Protein AF-A0A519GJR9-F1 (afdb_monomer_lite)

pLDDT: mean 84.04, std 18.83, range [33.09, 97.88]

Structure (mmCIF, N/CA/C/O backbone):
data_AF-A0A519GJR9-F1
#
_entry.id   AF-A0A519GJR9-F1
#
loop_
_atom_site.group_PDB
_atom_site.id
_atom_site.type_symbol
_atom_site.label_atom_id
_atom_site.label_alt_id
_atom_site.label_comp_id
_atom_site.label_asym_id
_atom_site.label_entity_id
_atom_site.label_seq_id
_atom_site.pdbx_PDB_ins_code
_atom_site.Cartn_x
_atom_site.Cartn_y
_atom_site.Cartn_z
_atom_site.occupancy
_atom_site.B_iso_or_equiv
_atom_site.auth_seq_id
_atom_site.auth_comp_id
_atom_site.auth_asym_id
_atom_site.auth_atom_id
_atom_site.pdbx_PDB_model_num
ATOM 1 N N . MET A 1 1 ? -9.845 -10.011 7.694 1.00 49.91 1 MET A N 1
ATOM 2 C CA . MET A 1 1 ? -10.226 -8.661 7.224 1.00 49.91 1 MET A CA 1
ATOM 3 C C . MET A 1 1 ? -9.038 -8.107 6.456 1.00 49.91 1 MET A C 1
ATOM 5 O O . MET A 1 1 ? -7.940 -8.215 6.980 1.00 49.91 1 MET A O 1
ATOM 9 N N . LYS A 1 2 ? -9.203 -7.624 5.220 1.00 81.19 2 LYS A N 1
ATOM 10 C CA . LYS A 1 2 ? -8.107 -6.940 4.513 1.00 81.19 2 LYS A CA 1
ATOM 11 C C . LYS A 1 2 ? -8.085 -5.474 4.961 1.00 81.19 2 LYS A C 1
ATOM 13 O O . LYS A 1 2 ? -9.157 -4.899 5.140 1.00 81.19 2 LYS A O 1
ATOM 18 N N . LEU A 1 3 ? -6.899 -4.916 5.203 1.00 92.50 3 LEU A N 1
ATOM 19 C CA . LEU A 1 3 ? -6.750 -3.474 5.415 1.00 92.50 3 LEU A CA 1
ATOM 20 C C . LEU A 1 3 ? -6.914 -2.754 4.065 1.00 92.50 3 LEU A C 1
ATOM 22 O O . LEU A 1 3 ? -6.558 -3.345 3.042 1.00 92.50 3 LEU A O 1
ATOM 26 N N . PRO A 1 4 ? -7.437 -1.516 4.039 1.00 95.31 4 PRO A N 1
ATOM 27 C CA . PRO A 1 4 ? -7.403 -0.686 2.840 1.00 95.31 4 PRO A CA 1
ATOM 28 C C . PRO A 1 4 ? -5.966 -0.520 2.333 1.00 95.31 4 PRO A C 1
ATOM 30 O O . PRO A 1 4 ? -5.057 -0.288 3.133 1.00 95.31 4 PRO A O 1
ATOM 33 N N . TYR A 1 5 ? -5.769 -0.655 1.023 1.00 95.81 5 TYR A N 1
ATOM 34 C CA . TYR A 1 5 ? -4.453 -0.674 0.389 1.00 95.81 5 TYR A CA 1
ATOM 35 C C . TYR A 1 5 ? -4.461 0.145 -0.899 1.00 95.81 5 TYR A C 1
ATOM 37 O O . TYR A 1 5 ? -5.406 0.040 -1.683 1.00 95.81 5 TYR A O 1
ATOM 45 N N . ALA A 1 6 ? -3.395 0.906 -1.117 1.00 96.94 6 ALA A N 1
ATOM 46 C CA . ALA A 1 6 ? -3.040 1.498 -2.400 1.00 96.94 6 ALA A CA 1
ATOM 47 C C . ALA A 1 6 ? -1.564 1.203 -2.692 1.00 96.94 6 ALA A C 1
ATOM 49 O O . ALA A 1 6 ? -0.759 1.085 -1.768 1.00 96.94 6 ALA A O 1
ATOM 50 N N . GLU A 1 7 ? -1.212 1.088 -3.966 1.00 97.19 7 GLU A N 1
ATOM 51 C CA . GLU A 1 7 ? 0.162 0.884 -4.421 1.00 97.19 7 GLU A CA 1
ATOM 52 C C . GLU A 1 7 ? 0.590 2.074 -5.267 1.00 97.19 7 GLU A C 1
ATOM 54 O O . GLU A 1 7 ? -0.237 2.635 -5.982 1.00 97.19 7 GLU A O 1
ATOM 59 N N . VAL A 1 8 ? 1.861 2.452 -5.165 1.00 97.75 8 VAL A N 1
ATOM 60 C CA . VAL A 1 8 ? 2.479 3.449 -6.037 1.00 97.75 8 VAL A CA 1
ATOM 61 C C . VAL A 1 8 ? 3.801 2.895 -6.540 1.00 97.75 8 VAL A C 1
ATOM 63 O O . VAL A 1 8 ? 4.684 2.553 -5.742 1.00 97.75 8 VAL A O 1
ATOM 66 N N . GLU A 1 9 ? 3.946 2.826 -7.859 1.00 95.94 9 GLU A N 1
ATOM 67 C CA . GLU A 1 9 ? 5.221 2.504 -8.490 1.00 95.94 9 GLU A CA 1
ATOM 68 C C . GLU A 1 9 ? 6.025 3.774 -8.792 1.00 95.94 9 GLU A C 1
ATOM 70 O O . GLU A 1 9 ? 5.491 4.776 -9.276 1.00 95.94 9 GLU A O 1
ATOM 75 N N . PHE A 1 10 ? 7.328 3.732 -8.526 1.00 94.50 10 PHE A N 1
ATOM 76 C CA . PHE A 1 10 ? 8.260 4.820 -8.817 1.00 94.50 10 PHE A CA 1
ATOM 77 C C . PHE A 1 10 ? 9.351 4.362 -9.778 1.00 94.50 10 PHE A C 1
ATOM 79 O O . PHE A 1 10 ? 9.761 3.207 -9.756 1.00 94.50 10 PHE A O 1
ATOM 86 N N . ASP A 1 11 ? 9.867 5.281 -10.591 1.00 91.69 11 ASP A N 1
ATOM 87 C CA . ASP A 1 11 ? 11.082 5.064 -11.368 1.00 91.69 11 ASP A CA 1
ATOM 88 C C . ASP A 1 11 ? 12.353 5.224 -10.511 1.00 91.69 11 ASP A C 1
ATOM 90 O O . ASP A 1 11 ? 12.320 5.614 -9.343 1.00 91.69 11 ASP A O 1
ATOM 94 N N . ALA A 1 12 ? 13.518 4.968 -11.112 1.00 89.31 12 ALA A N 1
ATOM 95 C CA . ALA A 1 12 ? 14.810 5.072 -10.428 1.00 89.31 12 ALA A CA 1
ATOM 96 C C . ALA A 1 12 ? 15.181 6.505 -9.987 1.00 89.31 12 ALA A C 1
ATOM 98 O O . ALA A 1 12 ? 16.157 6.689 -9.259 1.00 89.31 12 ALA A O 1
ATOM 99 N N . LYS A 1 13 ? 14.438 7.523 -10.435 1.00 90.50 13 LYS A N 1
ATOM 100 C CA . LYS A 1 13 ? 14.597 8.930 -10.041 1.00 90.50 13 LYS A CA 1
ATOM 101 C C . LYS A 1 13 ? 13.574 9.347 -8.982 1.00 90.50 13 LYS A C 1
ATOM 103 O O . LYS A 1 13 ? 13.615 10.490 -8.529 1.00 90.50 13 LYS A O 1
ATOM 108 N N . GLY A 1 14 ? 12.689 8.441 -8.573 1.00 90.56 14 GLY A N 1
ATOM 109 C CA . GLY A 1 14 ? 11.622 8.698 -7.614 1.00 90.56 14 GLY A CA 1
ATOM 110 C C . GLY A 1 14 ? 10.440 9.453 -8.188 1.00 90.56 14 GLY A C 1
ATOM 111 O O . GLY A 1 14 ? 9.699 10.088 -7.440 1.00 90.56 14 GLY A O 1
ATOM 112 N N . VAL A 1 15 ? 10.249 9.382 -9.501 1.00 94.69 15 VAL A N 1
ATOM 113 C CA . VAL A 1 15 ? 9.045 9.875 -10.162 1.00 94.69 15 VAL A CA 1
ATOM 114 C C . VAL A 1 15 ? 8.008 8.760 -10.156 1.00 94.69 15 VAL A C 1
ATOM 116 O O . VAL A 1 15 ? 8.311 7.638 -10.553 1.00 94.69 15 VAL A O 1
ATOM 119 N N . ALA A 1 16 ? 6.791 9.058 -9.697 1.00 95.88 16 ALA A N 1
ATOM 120 C CA . ALA A 1 16 ? 5.690 8.105 -9.775 1.00 95.88 16 ALA A CA 1
ATOM 121 C C . ALA A 1 16 ? 5.412 7.758 -11.244 1.00 95.88 16 ALA A C 1
ATOM 123 O O . ALA A 1 16 ? 5.292 8.654 -12.083 1.00 95.88 16 ALA A O 1
ATOM 124 N N . LEU A 1 17 ? 5.306 6.469 -11.551 1.00 95.81 17 LEU A N 1
ATOM 125 C CA . LEU A 1 17 ? 5.041 5.992 -12.909 1.00 95.81 17 LEU A CA 1
ATOM 126 C C . LEU A 1 17 ? 3.591 6.251 -13.336 1.00 95.81 17 LEU A C 1
ATOM 128 O O . LEU A 1 17 ? 3.316 6.400 -14.525 1.00 95.81 17 LEU A O 1
ATOM 132 N N . SER A 1 18 ? 2.679 6.345 -12.366 1.00 97.56 18 SER A N 1
ATOM 133 C CA . SER A 1 18 ? 1.256 6.594 -12.574 1.00 97.56 18 SER A CA 1
ATOM 134 C C . SER A 1 18 ? 0.748 7.683 -11.630 1.00 97.56 18 SER A C 1
ATOM 136 O O . SER A 1 18 ? 0.853 7.578 -10.407 1.00 97.56 18 SER A O 1
ATOM 138 N N . THR A 1 19 ? 0.170 8.741 -12.203 1.00 96.81 19 THR A N 1
ATOM 139 C CA . THR A 1 19 ? -0.504 9.793 -11.427 1.00 96.81 19 THR A CA 1
ATOM 140 C C . THR A 1 19 ? -1.762 9.257 -10.747 1.00 96.81 19 THR A C 1
ATOM 142 O O . THR A 1 19 ? -2.000 9.589 -9.592 1.00 96.81 19 THR A O 1
ATOM 145 N N . ASP A 1 20 ? -2.509 8.367 -11.405 1.00 97.81 20 ASP A N 1
ATOM 146 C CA . ASP A 1 20 ? -3.741 7.792 -10.852 1.00 97.81 20 ASP A CA 1
ATOM 147 C C . ASP A 1 20 ? -3.463 6.941 -9.602 1.00 97.81 20 ASP A C 1
ATOM 149 O O . ASP A 1 20 ? -4.210 6.999 -8.627 1.00 97.81 20 ASP A O 1
ATOM 153 N N . GLU A 1 21 ? -2.368 6.173 -9.598 1.00 97.38 21 GLU A N 1
ATOM 154 C CA . GLU A 1 21 ? -1.928 5.396 -8.429 1.00 97.38 21 GLU A CA 1
ATOM 155 C C . GLU A 1 21 ? -1.533 6.305 -7.264 1.00 97.38 21 GLU A C 1
ATOM 157 O O . GLU A 1 21 ? -1.939 6.090 -6.118 1.00 97.38 21 GLU A O 1
ATOM 162 N N . PHE A 1 22 ? -0.776 7.362 -7.563 1.00 96.62 22 PHE A N 1
ATOM 163 C CA . PHE A 1 22 ? -0.360 8.350 -6.575 1.00 96.62 22 PHE A CA 1
ATOM 164 C C . PHE A 1 22 ? -1.560 9.089 -5.962 1.00 96.62 22 PHE A C 1
ATOM 166 O O . PHE A 1 22 ? -1.636 9.268 -4.741 1.00 96.62 22 PHE A O 1
ATOM 173 N N . ASP A 1 23 ? -2.524 9.481 -6.793 1.00 97.12 23 ASP A N 1
ATOM 174 C CA . ASP A 1 23 ? -3.758 10.129 -6.359 1.00 97.12 23 ASP A CA 1
ATOM 175 C C . ASP A 1 23 ? -4.637 9.167 -5.555 1.00 97.12 23 ASP A C 1
ATOM 177 O O . ASP A 1 23 ? -5.190 9.563 -4.529 1.00 97.12 23 ASP A O 1
ATOM 181 N N . ALA A 1 24 ? -4.715 7.889 -5.938 1.00 96.12 24 ALA A N 1
ATOM 182 C CA . ALA A 1 24 ? -5.425 6.866 -5.173 1.00 96.12 24 ALA A CA 1
ATOM 183 C C . ALA A 1 24 ? -4.807 6.654 -3.782 1.00 96.12 24 ALA A C 1
ATOM 185 O O . ALA A 1 24 ? -5.537 6.579 -2.791 1.00 96.12 24 ALA A O 1
ATOM 186 N N . ALA A 1 25 ? -3.475 6.612 -3.677 1.00 96.38 25 ALA A N 1
ATOM 187 C CA . ALA A 1 25 ? -2.787 6.537 -2.390 1.00 96.38 25 ALA A CA 1
ATOM 188 C C . ALA A 1 25 ? -3.024 7.798 -1.546 1.00 96.38 25 ALA A C 1
ATOM 190 O O . ALA A 1 25 ? -3.314 7.702 -0.352 1.00 96.38 25 ALA A O 1
ATOM 191 N N . SER A 1 26 ? -2.982 8.976 -2.170 1.00 95.62 26 SER A N 1
ATOM 192 C CA . SER A 1 26 ? -3.260 10.256 -1.510 1.00 95.62 26 SER A CA 1
ATOM 193 C C . SER A 1 26 ? -4.704 10.336 -1.006 1.00 95.62 26 SER A C 1
ATOM 195 O O . SER A 1 26 ? -4.941 10.752 0.128 1.00 95.62 26 SER A O 1
ATOM 197 N N . ALA A 1 27 ? -5.671 9.890 -1.809 1.00 95.75 27 ALA A N 1
ATOM 198 C CA . ALA A 1 27 ? -7.079 9.823 -1.439 1.00 95.75 27 ALA A CA 1
ATOM 199 C C . ALA A 1 27 ? -7.322 8.815 -0.308 1.00 95.75 27 ALA A C 1
ATOM 201 O O . ALA A 1 27 ? -8.086 9.107 0.609 1.00 95.75 27 ALA A O 1
ATOM 202 N N . LEU A 1 28 ? -6.639 7.666 -0.330 1.00 95.50 28 LEU A N 1
ATOM 203 C CA . LEU A 1 28 ? -6.721 6.670 0.736 1.00 95.50 28 LEU A CA 1
ATOM 204 C C . LEU A 1 28 ? -6.193 7.212 2.072 1.00 95.50 28 LEU A C 1
ATOM 206 O O . LEU A 1 28 ? -6.803 6.981 3.113 1.00 95.50 28 LEU A O 1
ATOM 210 N N . ILE A 1 29 ? -5.074 7.942 2.048 1.00 94.00 29 ILE A N 1
ATOM 211 C CA . ILE A 1 29 ? -4.516 8.609 3.235 1.00 94.00 29 ILE A CA 1
ATOM 212 C C . ILE A 1 29 ? -5.442 9.735 3.714 1.00 94.00 29 ILE A C 1
ATOM 214 O O . ILE A 1 29 ? -5.617 9.926 4.915 1.00 94.00 29 ILE A O 1
ATOM 218 N N . GLY A 1 30 ? -6.007 10.498 2.775 1.00 90.00 30 GLY A N 1
ATOM 219 C CA . GLY A 1 30 ? -6.886 11.634 3.043 1.00 90.00 30 GLY A CA 1
ATOM 220 C C . GLY A 1 30 ? -8.308 11.256 3.459 1.00 90.00 30 GLY A C 1
ATOM 221 O O . GLY A 1 30 ? -9.077 12.144 3.843 1.00 90.00 30 GLY A O 1
ATOM 222 N N . ASP A 1 31 ? -8.674 9.972 3.392 1.00 84.88 31 ASP A N 1
ATOM 223 C CA . ASP A 1 31 ? -9.972 9.501 3.854 1.00 84.88 31 ASP A CA 1
ATOM 224 C C . ASP A 1 31 ? -10.139 9.801 5.348 1.00 84.88 31 ASP A C 1
ATOM 226 O O . ASP A 1 31 ? -9.287 9.480 6.179 1.00 84.88 31 ASP A O 1
ATOM 230 N N . ARG A 1 32 ? -11.268 10.418 5.714 1.00 67.38 32 ARG A N 1
ATOM 231 C CA . ARG A 1 32 ? -11.501 10.951 7.070 1.00 67.38 32 ARG A CA 1
ATOM 232 C C . ARG A 1 32 ? -11.529 9.875 8.152 1.00 67.38 32 ARG A C 1
ATOM 234 O O . ARG A 1 32 ? -11.517 10.209 9.336 1.00 67.38 32 ARG A O 1
ATOM 241 N N . GLY A 1 33 ? -11.616 8.610 7.752 1.00 83.00 33 GLY A N 1
ATOM 242 C CA . GLY A 1 33 ? -11.552 7.472 8.648 1.00 83.00 33 GLY A CA 1
ATOM 243 C C . GLY A 1 33 ? -10.138 7.111 9.087 1.00 83.00 33 GLY A C 1
ATOM 244 O O . GLY A 1 33 ? -10.008 6.594 10.190 1.00 83.00 33 GLY A O 1
ATOM 245 N N . ALA A 1 34 ? -9.099 7.362 8.282 1.00 92.62 34 ALA A N 1
ATOM 246 C CA . ALA A 1 34 ? -7.748 6.874 8.553 1.00 92.62 34 ALA A CA 1
ATOM 247 C C . ALA A 1 34 ? -7.115 7.576 9.769 1.00 92.62 34 ALA A C 1
ATOM 249 O O . ALA A 1 34 ? -7.033 8.801 9.835 1.00 92.62 34 ALA A O 1
ATOM 250 N N . THR A 1 35 ? -6.635 6.794 10.740 1.00 94.19 35 THR A N 1
ATOM 251 C CA . THR A 1 35 ? -5.913 7.310 11.919 1.00 94.19 35 THR A CA 1
ATOM 252 C C . THR A 1 35 ? -4.413 7.085 11.824 1.00 94.19 35 THR A C 1
ATOM 254 O O . THR A 1 35 ? -3.644 7.787 12.477 1.00 94.19 35 THR A O 1
ATOM 257 N N . ASP A 1 36 ? -3.994 6.085 11.049 1.00 94.94 36 ASP A N 1
ATOM 258 C CA . ASP A 1 36 ? -2.606 5.669 10.913 1.00 94.94 36 ASP A CA 1
ATOM 259 C C . ASP A 1 36 ? -2.351 5.198 9.478 1.00 94.94 36 ASP A C 1
ATOM 261 O O . ASP A 1 36 ? -3.204 4.552 8.862 1.00 94.94 36 ASP A O 1
ATOM 265 N N . VAL A 1 37 ? -1.149 5.471 8.972 1.00 96.06 37 VAL A N 1
ATOM 266 C CA . VAL A 1 37 ? -0.691 5.023 7.654 1.00 96.06 37 VAL A CA 1
ATOM 267 C C . VAL A 1 37 ? 0.508 4.103 7.844 1.00 96.06 37 VAL A C 1
ATOM 269 O O . VAL A 1 37 ? 1.500 4.486 8.464 1.00 96.06 37 VAL A O 1
ATOM 272 N N . LEU A 1 38 ? 0.427 2.893 7.298 1.00 95.88 38 LEU A N 1
ATOM 273 C CA . LEU A 1 38 ? 1.564 1.993 7.158 1.00 95.88 38 LEU A CA 1
ATOM 274 C C . LEU A 1 38 ? 2.102 2.098 5.732 1.00 95.88 38 LEU A C 1
ATOM 276 O O . LEU A 1 38 ? 1.469 1.618 4.796 1.00 95.88 38 LEU A O 1
ATOM 280 N N . VAL A 1 39 ? 3.285 2.684 5.576 1.00 96.75 39 VAL A N 1
ATOM 281 C CA . VAL A 1 39 ? 4.006 2.678 4.299 1.00 96.75 39 VAL A CA 1
ATOM 282 C C . VAL A 1 39 ? 4.963 1.490 4.289 1.00 96.75 39 VAL A C 1
ATOM 284 O O . VAL A 1 39 ? 5.786 1.358 5.197 1.00 96.75 39 VAL A O 1
ATOM 287 N N . VAL A 1 40 ? 4.848 0.615 3.290 1.00 96.06 40 VAL A N 1
ATOM 288 C CA . VAL A 1 40 ? 5.739 -0.539 3.105 1.00 96.06 40 VAL A CA 1
ATOM 289 C C . VAL A 1 40 ? 6.527 -0.389 1.814 1.00 96.06 40 VAL A C 1
ATOM 291 O O . VAL A 1 40 ? 5.958 -0.225 0.739 1.00 96.06 40 VAL A O 1
ATOM 294 N N . CYS A 1 41 ? 7.848 -0.465 1.941 1.00 93.88 41 CYS A N 1
ATOM 295 C CA . CYS A 1 41 ? 8.789 -0.399 0.831 1.00 93.88 41 CYS A CA 1
ATOM 296 C C . CYS A 1 41 ? 9.677 -1.643 0.883 1.00 93.88 41 CYS A C 1
ATOM 298 O O . CYS A 1 41 ? 10.178 -2.010 1.950 1.00 93.88 41 CYS A O 1
ATOM 300 N N . HIS A 1 42 ? 9.870 -2.303 -0.251 1.00 89.56 42 HIS A N 1
ATOM 301 C CA . HIS A 1 42 ? 10.668 -3.513 -0.336 1.00 89.56 42 HIS A CA 1
ATOM 302 C C . HIS A 1 42 ? 12.159 -3.175 -0.414 1.00 89.56 42 HIS A C 1
ATOM 304 O O . HIS A 1 42 ? 12.559 -2.058 -0.741 1.00 89.56 42 HIS A O 1
ATOM 310 N N . GLY A 1 43 ? 12.989 -4.159 -0.067 1.00 83.38 43 GLY A N 1
ATOM 311 C CA . GLY A 1 43 ? 14.443 -4.026 -0.056 1.00 83.38 43 GLY A CA 1
ATOM 312 C C . GLY A 1 43 ? 15.096 -4.264 -1.418 1.00 83.38 43 GLY A C 1
ATOM 313 O O . GLY A 1 43 ? 14.430 -4.444 -2.440 1.00 83.38 43 GLY A O 1
ATOM 314 N N . TRP A 1 44 ? 16.428 -4.267 -1.402 1.00 81.31 44 TRP A N 1
ATOM 315 C CA . TRP A 1 44 ? 17.292 -4.543 -2.551 1.00 81.31 44 TRP A CA 1
ATOM 316 C C . TRP A 1 44 ? 17.149 -5.981 -3.072 1.00 81.31 44 TRP A C 1
ATOM 318 O O . TRP A 1 44 ? 16.906 -6.891 -2.280 1.00 81.31 44 TRP A O 1
ATOM 328 N N . ASN A 1 45 ? 17.364 -6.170 -4.381 1.00 80.12 45 ASN A N 1
ATOM 329 C CA . ASN A 1 45 ? 17.409 -7.470 -5.055 1.00 80.12 45 ASN A CA 1
ATOM 330 C C . ASN A 1 45 ? 16.093 -8.259 -4.930 1.00 80.12 45 ASN A C 1
ATOM 332 O O . ASN A 1 45 ? 16.095 -9.431 -4.548 1.00 80.12 45 ASN A O 1
ATOM 336 N N . ASN A 1 46 ? 14.978 -7.583 -5.211 1.00 78.75 46 ASN A N 1
ATOM 337 C CA . ASN A 1 46 ? 13.637 -8.140 -5.099 1.00 78.75 46 ASN A CA 1
ATOM 338 C C . ASN A 1 46 ? 12.806 -7.757 -6.326 1.00 78.75 46 ASN A C 1
ATOM 340 O O . ASN A 1 46 ? 12.893 -6.621 -6.790 1.00 78.75 46 ASN A O 1
ATOM 344 N N . THR A 1 47 ? 11.958 -8.661 -6.813 1.00 86.75 47 THR A N 1
ATOM 345 C CA . THR A 1 47 ? 11.019 -8.325 -7.891 1.00 86.75 47 THR A CA 1
ATOM 346 C C . THR A 1 47 ? 9.772 -7.610 -7.342 1.00 86.75 47 THR A C 1
ATOM 348 O O . THR A 1 47 ? 9.447 -7.749 -6.155 1.00 86.75 47 THR A O 1
ATOM 351 N N . PRO A 1 48 ? 8.990 -6.903 -8.184 1.00 89.31 48 PRO A N 1
ATOM 352 C CA . PRO A 1 48 ? 7.675 -6.392 -7.786 1.00 89.31 48 PRO A CA 1
ATOM 353 C C . PRO A 1 48 ? 6.723 -7.489 -7.279 1.00 89.31 48 PRO A C 1
ATOM 355 O O . PRO A 1 48 ? 5.899 -7.253 -6.396 1.00 89.31 48 PRO A O 1
ATOM 358 N N . VAL A 1 49 ? 6.837 -8.713 -7.804 1.00 90.50 49 VAL A N 1
ATOM 359 C CA . VAL A 1 49 ? 6.030 -9.864 -7.363 1.00 90.50 49 VAL A CA 1
ATOM 360 C C . VAL A 1 49 ? 6.418 -10.295 -5.948 1.00 90.50 49 VAL A C 1
ATOM 362 O O . VAL A 1 49 ? 5.545 -10.514 -5.100 1.00 90.50 49 VAL A O 1
ATOM 365 N N . ASP A 1 50 ? 7.716 -10.371 -5.665 1.00 90.25 50 ASP A N 1
ATOM 366 C CA . ASP A 1 50 ? 8.215 -10.702 -4.332 1.00 90.25 50 ASP A CA 1
ATOM 367 C C . ASP A 1 50 ? 7.870 -9.608 -3.316 1.00 90.25 50 ASP A C 1
ATOM 369 O O . ASP A 1 50 ? 7.528 -9.906 -2.168 1.00 90.25 50 ASP A O 1
ATOM 373 N N . ALA A 1 51 ? 7.918 -8.339 -3.736 1.00 92.38 51 ALA A N 1
ATOM 374 C CA . ALA A 1 51 ? 7.508 -7.196 -2.929 1.00 92.38 51 ALA A CA 1
ATOM 375 C C . ALA A 1 51 ? 6.036 -7.302 -2.513 1.00 92.38 51 ALA A C 1
ATOM 377 O O . ALA A 1 51 ? 5.736 -7.306 -1.319 1.00 92.38 51 ALA A O 1
ATOM 378 N N . ARG A 1 52 ? 5.126 -7.499 -3.472 1.00 94.25 52 ARG A N 1
ATOM 379 C CA . ARG A 1 52 ? 3.690 -7.686 -3.199 1.00 94.25 52 ARG A CA 1
ATOM 380 C C . ARG A 1 52 ? 3.439 -8.890 -2.289 1.00 94.25 52 ARG A C 1
ATOM 382 O O . ARG A 1 52 ? 2.713 -8.785 -1.303 1.00 94.25 52 ARG A O 1
ATOM 389 N N . SER A 1 53 ? 4.131 -10.004 -2.538 1.00 94.06 53 SER A N 1
ATOM 390 C CA . SER A 1 53 ? 4.050 -11.212 -1.702 1.00 94.06 53 SER A CA 1
ATOM 391 C C . SER A 1 53 ? 4.551 -10.985 -0.270 1.00 94.06 53 SER A C 1
ATOM 393 O O . SER A 1 53 ? 4.061 -11.600 0.682 1.00 94.06 53 SER A O 1
ATOM 395 N N . LEU A 1 54 ? 5.555 -10.126 -0.081 1.00 93.62 54 LEU A N 1
ATOM 396 C CA . LEU A 1 54 ? 6.020 -9.700 1.237 1.00 93.62 54 LEU A CA 1
ATOM 397 C C . LEU A 1 54 ? 4.982 -8.808 1.928 1.00 93.62 54 LEU A C 1
ATOM 399 O O . LEU A 1 54 ? 4.686 -9.035 3.103 1.00 93.62 54 LEU A O 1
ATOM 403 N N . TYR A 1 55 ? 4.420 -7.832 1.214 1.00 96.12 55 TYR A N 1
ATOM 404 C CA . TYR A 1 55 ? 3.424 -6.902 1.749 1.00 96.12 55 TYR A CA 1
ATOM 405 C C . TYR A 1 55 ? 2.164 -7.633 2.197 1.00 96.12 55 TYR A C 1
ATOM 407 O O . TYR A 1 55 ? 1.734 -7.451 3.336 1.00 96.12 55 TYR A O 1
ATOM 415 N N . ASP A 1 56 ? 1.639 -8.537 1.370 1.00 95.56 56 ASP A N 1
ATOM 416 C CA . ASP A 1 56 ? 0.471 -9.353 1.700 1.00 95.56 56 ASP A CA 1
ATOM 417 C C . ASP A 1 56 ? 0.693 -10.166 2.980 1.00 95.56 56 ASP A C 1
ATOM 419 O O . ASP A 1 56 ? -0.147 -10.162 3.885 1.00 95.56 56 ASP A O 1
ATOM 423 N N . ARG A 1 57 ? 1.853 -10.828 3.107 1.00 96.19 57 ARG A N 1
ATOM 424 C CA . ARG A 1 57 ? 2.193 -11.608 4.309 1.00 96.19 57 ARG A CA 1
ATOM 425 C C . ARG A 1 57 ? 2.350 -10.725 5.542 1.00 96.19 57 ARG A C 1
ATOM 427 O O . ARG A 1 57 ? 1.879 -11.096 6.618 1.00 96.19 57 ARG A O 1
ATOM 434 N N . LEU A 1 58 ? 3.000 -9.571 5.411 1.00 95.75 58 LEU A N 1
ATOM 435 C CA . LEU A 1 58 ? 3.169 -8.629 6.514 1.00 95.75 58 LEU A CA 1
ATOM 436 C C . LEU A 1 58 ? 1.813 -8.093 6.990 1.00 95.75 58 LEU A C 1
ATOM 438 O O . LEU A 1 58 ? 1.516 -8.153 8.183 1.00 95.75 58 LEU A O 1
ATOM 442 N N . VAL A 1 59 ? 0.965 -7.636 6.067 1.00 95.94 59 VAL A N 1
ATOM 443 C CA . VAL A 1 59 ? -0.380 -7.131 6.372 1.00 95.94 59 VAL A CA 1
ATOM 444 C C . VAL A 1 59 ? -1.243 -8.223 7.001 1.00 95.94 59 VAL A C 1
ATOM 446 O O . VAL A 1 59 ? -1.921 -7.961 7.995 1.00 95.94 59 VAL A O 1
ATOM 449 N N . ALA A 1 60 ? -1.180 -9.461 6.503 1.00 95.69 60 ALA A N 1
ATOM 450 C CA . ALA A 1 60 ? -1.889 -10.590 7.102 1.00 95.69 60 ALA A CA 1
ATOM 451 C C . ALA A 1 60 ? -1.455 -10.847 8.557 1.00 95.69 60 ALA A C 1
ATOM 453 O O . ALA A 1 60 ? -2.306 -11.023 9.433 1.00 95.69 60 ALA A O 1
ATOM 454 N N . ASN A 1 61 ? -0.149 -10.803 8.84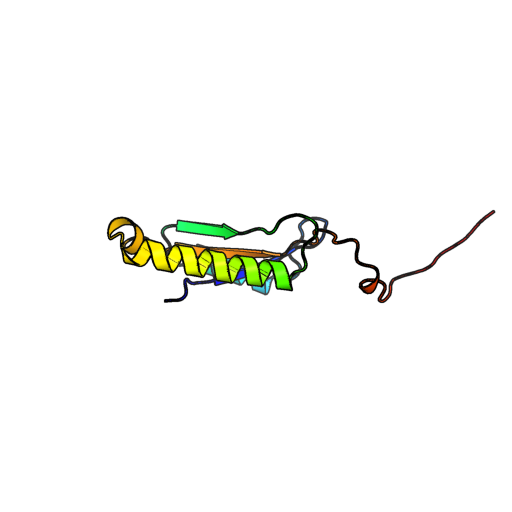0 1.00 95.56 61 ASN A N 1
ATOM 455 C CA . ASN A 1 61 ? 0.374 -10.950 10.201 1.00 95.56 61 ASN A CA 1
ATOM 456 C C . ASN A 1 61 ? -0.067 -9.799 11.116 1.00 95.56 61 ASN A C 1
ATOM 458 O O . ASN A 1 61 ? -0.488 -10.041 12.248 1.00 95.56 61 ASN A O 1
ATOM 462 N N . ILE A 1 62 ? -0.039 -8.559 10.619 1.00 94.19 62 ILE A N 1
ATOM 463 C CA . ILE A 1 62 ? -0.526 -7.386 11.356 1.00 94.19 62 ILE A CA 1
ATOM 464 C C . ILE A 1 62 ? -2.007 -7.553 11.698 1.00 94.19 62 ILE A C 1
ATOM 466 O O . ILE A 1 62 ? -2.392 -7.372 12.850 1.00 94.19 62 ILE A O 1
ATOM 470 N N . VAL A 1 63 ? -2.842 -7.948 10.735 1.00 93.81 63 VAL A N 1
ATOM 471 C CA . VAL A 1 63 ? -4.272 -8.207 10.965 1.00 93.81 63 VAL A CA 1
ATOM 472 C C . VAL A 1 63 ? -4.482 -9.303 12.012 1.00 93.81 63 VAL A C 1
ATOM 474 O O . VAL A 1 63 ? -5.340 -9.148 12.881 1.00 93.81 63 VAL A O 1
ATOM 477 N N . SER A 1 64 ? -3.696 -10.382 11.953 1.00 93.50 64 SER A N 1
ATOM 478 C CA . SER A 1 64 ? -3.772 -11.497 12.905 1.00 93.50 64 SER A CA 1
ATOM 479 C C . SER A 1 64 ? -3.522 -11.037 14.345 1.00 93.50 64 SER A C 1
ATOM 481 O O . SER A 1 64 ? -4.349 -11.273 15.223 1.00 93.50 64 SER A O 1
ATOM 483 N N . VAL A 1 65 ? -2.433 -10.299 14.586 1.00 92.62 65 VAL A N 1
ATOM 484 C CA . VAL A 1 65 ? -2.083 -9.805 15.932 1.00 92.62 65 VAL A CA 1
ATOM 485 C C . VAL A 1 65 ? -3.045 -8.708 16.398 1.00 92.62 65 VAL A C 1
ATOM 487 O O . VAL A 1 65 ? -3.432 -8.667 17.568 1.00 92.62 65 VAL A O 1
ATOM 490 N N . ARG A 1 66 ? -3.501 -7.842 15.482 1.00 93.25 66 ARG A N 1
ATOM 491 C CA . ARG A 1 66 ? -4.492 -6.799 15.786 1.00 93.25 66 ARG A CA 1
ATOM 492 C C . ARG A 1 66 ? -5.809 -7.376 16.285 1.00 93.25 66 ARG A C 1
ATOM 494 O O . ARG A 1 66 ? -6.453 -6.741 17.111 1.00 93.25 66 ARG A O 1
ATOM 501 N N . ALA A 1 67 ? -6.216 -8.559 15.827 1.00 88.69 67 ALA A N 1
ATOM 502 C CA . ALA A 1 67 ? -7.483 -9.163 16.238 1.00 88.69 67 ALA A CA 1
ATOM 503 C C . ALA A 1 67 ? -7.589 -9.366 17.764 1.00 88.69 67 ALA A C 1
ATOM 505 O O . ALA A 1 67 ? -8.689 -9.271 18.309 1.00 88.69 67 ALA A O 1
ATOM 506 N N . SER A 1 68 ? -6.460 -9.585 18.449 1.00 91.88 68 SER A N 1
ATOM 507 C CA . SER A 1 68 ? -6.400 -9.779 19.903 1.00 91.88 68 SER A CA 1
ATOM 508 C C . SER A 1 68 ? -6.224 -8.501 20.733 1.00 91.88 68 SER A C 1
ATOM 510 O O . SER A 1 68 ? -6.375 -8.566 21.949 1.00 91.88 68 SER A O 1
ATOM 512 N N . ASP A 1 69 ? -5.943 -7.346 20.121 1.00 93.44 69 ASP A N 1
ATOM 513 C CA . ASP A 1 69 ? -5.693 -6.091 20.844 1.00 93.44 69 ASP A CA 1
ATOM 514 C C . ASP A 1 69 ? -6.782 -5.041 20.570 1.00 93.44 69 ASP A C 1
ATOM 516 O O . ASP A 1 69 ? -6.952 -4.546 19.455 1.00 93.44 69 ASP A O 1
ATOM 520 N N . ALA A 1 70 ? -7.549 -4.680 21.602 1.00 91.75 70 ALA A N 1
ATOM 521 C CA . ALA A 1 70 ? -8.657 -3.735 21.472 1.00 91.75 70 ALA A CA 1
ATOM 522 C C . ALA A 1 70 ? -8.196 -2.322 21.086 1.00 91.75 70 ALA A C 1
ATOM 524 O O . ALA A 1 70 ? -8.872 -1.674 20.285 1.00 91.75 70 ALA A O 1
ATOM 525 N N . ALA A 1 71 ? -7.051 -1.868 21.606 1.00 92.19 71 ALA A N 1
ATOM 526 C CA . ALA A 1 71 ? -6.516 -0.548 21.291 1.00 92.19 71 ALA A CA 1
ATOM 527 C C . ALA A 1 71 ? -6.139 -0.452 19.808 1.00 92.19 71 ALA A C 1
ATOM 529 O O . ALA A 1 71 ? -6.540 0.491 19.129 1.00 92.19 71 ALA A O 1
ATOM 530 N N . SER A 1 72 ? -5.462 -1.469 19.273 1.00 90.75 72 SER A N 1
ATOM 531 C CA . SER A 1 72 ? -5.128 -1.535 17.8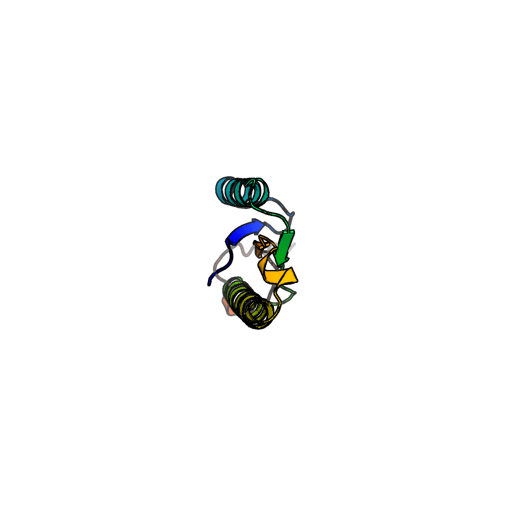53 1.00 90.75 72 SER A CA 1
ATOM 532 C C . SER A 1 72 ? -6.368 -1.628 16.967 1.00 90.75 72 SER A C 1
ATOM 534 O O . SER A 1 72 ? -6.413 -0.962 15.937 1.00 90.75 72 SER A O 1
ATOM 536 N N . ARG A 1 73 ? -7.404 -2.395 17.340 1.00 90.81 73 ARG A N 1
ATOM 537 C CA . ARG A 1 73 ? -8.654 -2.472 16.548 1.00 90.81 73 ARG A CA 1
ATOM 538 C C . ARG A 1 73 ? -9.409 -1.148 16.457 1.00 90.81 73 ARG A C 1
ATOM 540 O O . ARG A 1 73 ? -10.137 -0.953 15.492 1.00 90.81 73 ARG A O 1
ATOM 547 N N . ALA A 1 74 ? -9.245 -0.258 17.434 1.00 91.88 74 ALA A N 1
ATOM 548 C CA . ALA A 1 74 ? -9.846 1.073 17.401 1.00 91.88 74 ALA A CA 1
ATOM 549 C C . ALA A 1 74 ? -9.144 2.029 16.416 1.00 91.88 74 ALA A C 1
ATOM 551 O O . ALA A 1 74 ? -9.664 3.106 16.135 1.00 91.88 74 ALA A O 1
ATOM 552 N N . ARG A 1 75 ? -7.969 1.650 15.897 1.00 92.44 75 ARG A N 1
ATOM 553 C CA . ARG A 1 75 ? -7.205 2.418 14.909 1.00 92.44 75 ARG A CA 1
ATOM 554 C C . ARG A 1 75 ? -7.620 2.020 13.498 1.00 92.44 75 ARG A C 1
ATOM 556 O O . ARG A 1 75 ? -7.570 0.838 13.149 1.00 92.44 75 ARG A O 1
ATOM 563 N N . ALA A 1 76 ? -7.940 3.004 12.673 1.00 92.56 76 ALA A N 1
ATOM 564 C CA . ALA A 1 76 ? -8.191 2.824 11.254 1.00 92.56 76 ALA A CA 1
ATOM 565 C C . ALA A 1 76 ? -6.862 2.903 10.496 1.00 92.56 76 ALA A C 1
ATOM 567 O O . ALA A 1 76 ? -6.395 3.976 10.117 1.00 92.56 76 ALA A O 1
ATOM 568 N N . LEU A 1 77 ? -6.231 1.740 10.342 1.00 94.25 77 LEU A N 1
ATOM 569 C CA . LEU A 1 77 ? -4.961 1.602 9.642 1.00 94.25 77 LEU A CA 1
ATOM 570 C C . LEU A 1 77 ? -5.195 1.428 8.138 1.00 94.25 77 LEU A C 1
ATOM 572 O O . LEU A 1 77 ? -5.876 0.483 7.734 1.00 94.25 77 LEU A O 1
ATOM 576 N N . VAL A 1 78 ? -4.572 2.285 7.333 1.00 96.56 78 VAL A N 1
ATOM 577 C CA . VAL A 1 78 ? -4.468 2.129 5.873 1.00 96.56 78 VAL A CA 1
ATOM 578 C C . VAL A 1 78 ? -3.035 1.783 5.478 1.00 96.56 78 VAL A C 1
ATOM 580 O O . VAL A 1 78 ? -2.094 2.078 6.219 1.00 96.56 78 VAL A O 1
ATOM 583 N N . VAL A 1 79 ? -2.860 1.132 4.331 1.00 97.31 79 VAL A N 1
ATOM 584 C CA . VAL A 1 79 ? -1.555 0.662 3.855 1.00 97.31 79 VAL A CA 1
ATOM 585 C C . VAL A 1 79 ? -1.233 1.282 2.499 1.00 97.31 79 VAL A C 1
ATOM 587 O O . VAL A 1 79 ? -2.071 1.278 1.601 1.00 97.31 79 VAL A O 1
ATOM 590 N N . VAL A 1 80 ? -0.008 1.780 2.348 1.00 97.88 80 VAL A N 1
ATOM 591 C CA . VAL A 1 80 ? 0.542 2.217 1.062 1.00 97.88 80 VAL A CA 1
ATOM 592 C C . VAL A 1 80 ? 1.755 1.359 0.734 1.00 97.88 80 VAL A C 1
ATOM 594 O O . VAL A 1 80 ? 2.746 1.378 1.466 1.00 97.88 80 VAL A O 1
ATOM 597 N N . GLY A 1 81 ? 1.663 0.583 -0.340 1.00 97.38 81 GLY A N 1
ATOM 598 C CA . GLY A 1 81 ? 2.783 -0.172 -0.886 1.00 97.38 81 GLY A CA 1
ATOM 599 C C . GLY A 1 81 ? 3.574 0.662 -1.881 1.00 97.38 81 GLY A C 1
ATOM 600 O O . GLY A 1 81 ? 3.005 1.299 -2.760 1.00 97.38 81 GLY A O 1
ATOM 601 N N . VAL A 1 82 ? 4.893 0.652 -1.743 1.00 96.81 82 VAL A N 1
ATOM 602 C CA . VAL A 1 82 ? 5.813 1.313 -2.668 1.00 96.81 82 VAL A CA 1
ATOM 603 C C . VAL A 1 82 ? 6.536 0.246 -3.468 1.00 96.81 82 VAL A C 1
ATOM 605 O O . VAL A 1 82 ? 7.193 -0.617 -2.883 1.00 96.81 82 VAL A O 1
ATOM 608 N N . ILE A 1 83 ? 6.445 0.310 -4.791 1.00 94.94 83 ILE A N 1
ATOM 609 C CA . ILE A 1 83 ? 7.289 -0.484 -5.685 1.00 94.94 83 ILE A CA 1
ATOM 610 C C . ILE A 1 83 ? 8.362 0.437 -6.247 1.00 94.94 83 ILE A C 1
ATOM 612 O O . ILE A 1 83 ? 8.072 1.519 -6.756 1.00 94.94 83 ILE A O 1
ATOM 616 N N . TRP A 1 84 ? 9.614 0.016 -6.117 1.00 90.75 84 TRP A N 1
ATOM 617 C CA . TRP A 1 84 ? 10.770 0.769 -6.582 1.00 90.75 84 TRP A CA 1
ATOM 618 C C . TRP A 1 84 ? 11.703 -0.163 -7.356 1.00 90.75 84 TRP A C 1
ATOM 620 O O . TRP A 1 84 ? 11.880 -1.307 -6.941 1.00 90.75 84 TRP A O 1
ATOM 630 N N . PRO A 1 85 ? 12.368 0.290 -8.430 1.00 83.19 85 PRO A N 1
ATOM 631 C CA . PRO A 1 85 ? 13.360 -0.505 -9.142 1.00 83.19 85 PRO A CA 1
ATOM 632 C C . PRO A 1 85 ? 14.589 -0.746 -8.255 1.00 83.19 85 PRO A C 1
ATOM 634 O O . PRO A 1 85 ? 15.560 0.014 -8.257 1.00 83.19 85 PRO A O 1
ATOM 637 N N . SER A 1 86 ? 14.539 -1.809 -7.453 1.00 72.38 86 SER A N 1
ATOM 638 C CA . SER A 1 86 ? 15.637 -2.275 -6.614 1.00 72.38 86 SER A CA 1
ATOM 639 C C . SER A 1 86 ? 16.307 -3.468 -7.302 1.00 72.38 86 SER A C 1
ATOM 641 O O . SER A 1 86 ? 15.997 -4.625 -7.043 1.00 7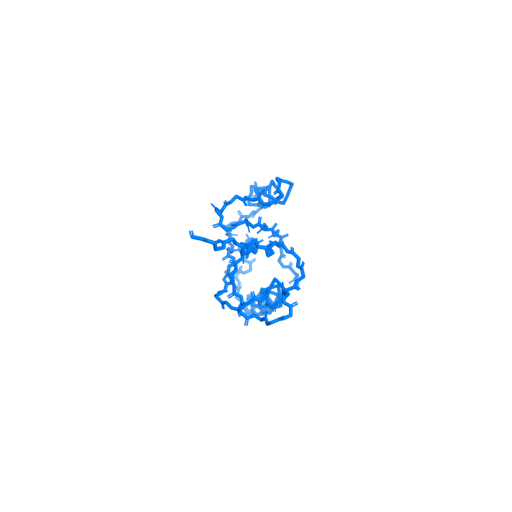2.38 86 SER A O 1
ATOM 643 N N . ILE A 1 87 ? 17.212 -3.149 -8.237 1.00 66.44 87 ILE A N 1
ATOM 644 C CA . ILE A 1 87 ? 17.872 -4.087 -9.164 1.00 66.44 87 ILE A CA 1
ATOM 645 C C . ILE A 1 87 ? 18.167 -5.436 -8.499 1.00 66.44 87 ILE A C 1
ATOM 647 O O . ILE A 1 87 ? 18.987 -5.518 -7.578 1.00 66.44 87 ILE A O 1
ATOM 651 N N . GLN A 1 88 ? 17.514 -6.479 -9.007 1.00 58.00 88 GLN A N 1
ATOM 652 C CA . GLN A 1 88 ? 17.989 -7.845 -8.907 1.00 58.00 88 GLN A CA 1
ATOM 653 C C . GLN A 1 88 ? 18.818 -8.104 -10.159 1.00 58.00 88 GLN A C 1
ATOM 655 O O . GLN A 1 88 ? 18.307 -7.999 -11.267 1.00 58.00 88 GLN A O 1
ATOM 660 N N . TRP A 1 89 ? 20.108 -8.396 -10.009 1.00 52.88 89 TRP A N 1
ATOM 661 C CA . TRP A 1 89 ? 20.917 -8.830 -11.148 1.00 52.88 89 TRP A CA 1
ATOM 662 C C . TRP A 1 89 ? 20.482 -10.255 -11.517 1.00 52.88 89 TRP A C 1
ATOM 664 O O . TRP A 1 89 ? 21.054 -11.224 -11.018 1.00 52.88 89 TRP A O 1
ATOM 674 N N . SER A 1 90 ? 19.427 -10.384 -12.324 1.00 48.75 90 SER A N 1
ATOM 675 C CA . SER A 1 90 ? 18.988 -11.652 -12.904 1.00 48.75 90 SER A CA 1
ATOM 676 C C . SER A 1 90 ? 19.268 -11.634 -14.408 1.00 48.75 90 SER A C 1
ATOM 678 O O . SER A 1 90 ? 18.862 -10.685 -15.076 1.00 48.75 90 SER A O 1
ATOM 680 N N . PRO A 1 91 ? 19.938 -12.655 -14.967 1.00 53.00 91 PRO A N 1
ATOM 681 C CA . PRO A 1 91 ? 20.219 -12.729 -16.403 1.00 53.00 91 PRO A CA 1
ATOM 682 C C . PRO A 1 91 ? 18.959 -12.824 -17.285 1.00 53.00 91 PRO A C 1
ATOM 684 O O . PRO A 1 91 ? 19.059 -12.678 -18.498 1.00 53.00 91 PRO A O 1
ATOM 687 N N . ASP A 1 92 ? 17.780 -13.040 -16.696 1.00 51.31 92 ASP A N 1
ATOM 688 C CA . ASP A 1 92 ? 16.512 -13.144 -17.426 1.00 51.31 92 ASP A CA 1
ATOM 689 C C . ASP A 1 92 ? 15.829 -11.782 -17.693 1.00 51.31 92 ASP A C 1
ATOM 691 O O . ASP A 1 92 ? 14.848 -11.739 -18.434 1.00 51.31 92 ASP A O 1
ATOM 695 N N . ASP A 1 93 ? 16.356 -10.671 -17.156 1.00 52.44 93 ASP A N 1
ATOM 696 C CA . ASP A 1 93 ? 15.841 -9.309 -17.413 1.00 52.44 93 ASP A CA 1
ATOM 697 C C . ASP A 1 93 ? 16.463 -8.647 -18.664 1.00 52.44 93 ASP A C 1
ATOM 699 O O . ASP A 1 93 ? 16.142 -7.503 -19.002 1.00 52.44 93 ASP A O 1
ATOM 703 N N . ASP A 1 94 ? 17.293 -9.377 -19.420 1.00 49.00 94 ASP A N 1
ATOM 704 C CA . ASP A 1 94 ? 17.809 -8.963 -20.732 1.00 49.00 94 ASP A CA 1
ATOM 705 C C . ASP A 1 94 ? 16.735 -9.104 -21.832 1.00 49.00 94 ASP A C 1
ATOM 707 O O . ASP A 1 94 ? 16.905 -9.783 -22.845 1.00 49.00 94 ASP A O 1
ATOM 711 N N . ALA A 1 95 ? 15.607 -8.416 -21.662 1.00 49.66 95 ALA A N 1
ATOM 712 C CA . ALA A 1 95 ? 14.605 -8.224 -22.705 1.00 49.66 95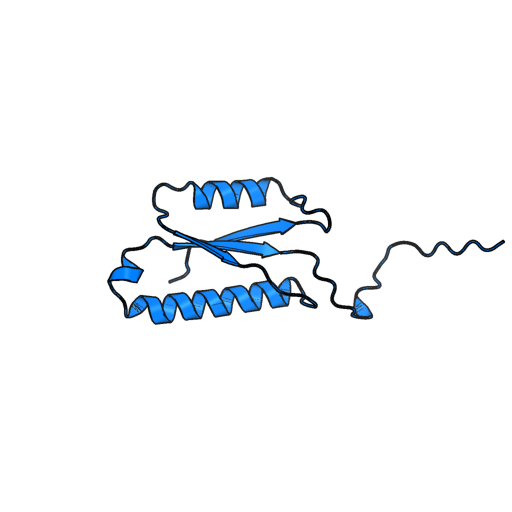 ALA A CA 1
ATOM 713 C C . ALA A 1 95 ? 14.499 -6.742 -23.104 1.00 49.66 95 ALA A C 1
ATOM 715 O O . ALA A 1 95 ? 13.454 -6.112 -22.980 1.00 49.66 95 ALA A O 1
ATOM 716 N N . GLY A 1 9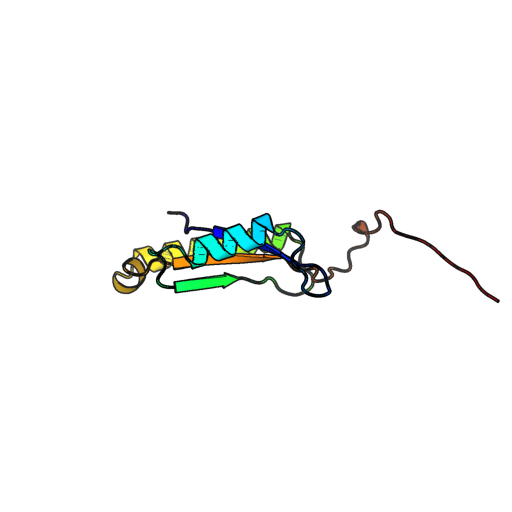6 ? 15.594 -6.223 -23.673 1.00 44.75 96 GLY A N 1
ATOM 717 C CA . GLY A 1 96 ? 15.548 -5.199 -24.723 1.00 44.75 96 GLY A CA 1
ATOM 718 C C . GLY A 1 96 ? 15.849 -3.755 -24.314 1.00 44.75 96 GLY A C 1
ATOM 719 O O . GLY A 1 96 ? 14.977 -3.038 -23.833 1.00 44.75 96 GLY A O 1
ATOM 720 N N . GLY A 1 97 ? 17.049 -3.271 -24.664 1.00 36.66 97 GLY A N 1
ATOM 721 C CA . GLY A 1 97 ? 17.323 -1.831 -24.622 1.00 36.66 97 GLY A CA 1
ATOM 722 C C . GLY A 1 97 ? 18.733 -1.342 -24.963 1.00 36.66 97 GLY A C 1
ATOM 723 O O . GLY A 1 97 ? 19.213 -0.445 -24.285 1.00 36.66 97 GLY A O 1
ATOM 724 N N . GLY A 1 98 ? 19.371 -1.857 -26.023 1.00 34.34 98 GLY A N 1
ATOM 725 C CA . GLY A 1 98 ? 20.400 -1.099 -26.757 1.00 34.34 98 GLY A CA 1
ATOM 726 C C . GLY A 1 98 ? 21.864 -1.458 -26.492 1.00 34.34 98 GLY A C 1
ATOM 727 O O . GLY A 1 98 ? 22.569 -0.771 -25.760 1.00 34.34 98 GLY A O 1
ATOM 728 N N . ALA A 1 99 ? 22.354 -2.467 -27.212 1.00 42.88 99 ALA A N 1
ATOM 729 C CA . ALA A 1 99 ? 23.766 -2.558 -27.555 1.00 42.88 99 ALA A CA 1
ATOM 730 C C . ALA A 1 99 ? 24.169 -1.346 -28.418 1.00 42.88 99 ALA A C 1
ATOM 732 O O . ALA A 1 99 ? 23.592 -1.115 -29.479 1.00 42.88 99 ALA A O 1
ATOM 733 N N . GLY A 1 100 ? 25.173 -0.602 -27.962 1.00 33.09 100 GLY A N 1
ATOM 734 C CA . GLY A 1 100 ? 25.874 0.429 -28.721 1.00 33.09 100 GLY A CA 1
ATOM 735 C C . GLY A 1 100 ? 27.354 0.357 -28.382 1.00 33.09 100 GLY A C 1
ATOM 736 O O . GLY A 1 100 ? 27.850 1.122 -27.562 1.00 33.09 100 GLY A O 1
ATOM 737 N N . ALA A 1 101 ? 28.034 -0.635 -28.952 1.00 40.69 101 ALA A N 1
ATOM 738 C CA . ALA A 1 101 ? 29.481 -0.624 -29.044 1.00 40.69 101 ALA A CA 1
ATOM 739 C C . ALA A 1 101 ? 29.865 0.390 -30.119 1.00 40.69 101 ALA A C 1
ATOM 741 O O . ALA A 1 101 ? 29.477 0.197 -31.263 1.00 40.69 101 ALA A O 1
ATOM 742 N N . ASP A 1 102 ? 30.655 1.399 -29.767 1.00 38.69 102 ASP A N 1
ATOM 743 C CA . ASP A 1 102 ? 31.536 2.064 -30.721 1.00 38.69 102 ASP A CA 1
ATOM 744 C C . ASP A 1 102 ? 32.895 2.256 -30.054 1.00 38.69 102 ASP A C 1
ATOM 746 O O . ASP A 1 102 ? 33.051 2.991 -29.078 1.00 38.69 102 ASP A O 1
ATOM 750 N N . GLY A 1 103 ? 33.871 1.514 -30.571 1.00 38.94 103 GLY A N 1
ATOM 751 C CA . GLY A 1 103 ? 35.279 1.782 -30.354 1.00 38.94 103 GLY A CA 1
ATOM 752 C C . GLY A 1 103 ? 35.816 2.698 -31.449 1.00 38.94 103 GLY A C 1
ATOM 753 O O . GLY A 1 103 ? 35.438 2.548 -32.609 1.00 38.94 103 GLY A O 1
ATOM 754 N N . ALA A 1 104 ? 36.717 3.600 -31.065 1.00 40.94 104 ALA A N 1
ATOM 755 C CA . ALA A 1 104 ? 37.920 4.032 -31.785 1.00 40.94 104 ALA A CA 1
ATOM 756 C C . ALA A 1 104 ? 38.707 4.986 -30.877 1.00 40.94 104 ALA A C 1
ATOM 758 O O . ALA A 1 104 ? 38.084 5.932 -30.346 1.00 40.94 104 ALA A O 1
#

Radius of gyration: 18.02 Å; chains: 1; bounding box: 50×25×53 Å

Secondary structure (DSSP, 8-state):
-PPPEEEEEB-TTS-BS-HHHHHHHHHHHHSTT-SEEEEEE--SS--HHHHHHHHHHHHHHHHHHHTT-HHHHTS-EEEEEEE-------GGG--S--------

Foldseek 3Di:
DAAAEAEWEAEPVRHTPDPVSVVVVVVQCVPPQAPEEAEDEDAAQDDPVRQVVVVVVVRVVVVVVLVPDPVSVSGRYHYYYYHYCRDNPDPVPPPDDDDDDDDD

Sequence (104 aa):
MKLPYAEVEFDAKGVALSTDEFDAASALIGDRGATDVLVVCHGWNNTPVDARSLYDRLVANIVSVRASDAASRARALVVVGVIWPSIQWSPDDDAGGGAGADGA

=== Feature glossary ===
Key to the feature types in this record:

— What the protein is —

Primary structure: the covalent order of the twenty standard amino acids along the backbone. Two proteins with the same sequence will (almost always) fold to the same structure; two with 30% identity often share a fold but not the details.

Database cross-references. InterPro integrates a dozen domain/family signature databases into unified entries with residue-range hits. GO terms attach func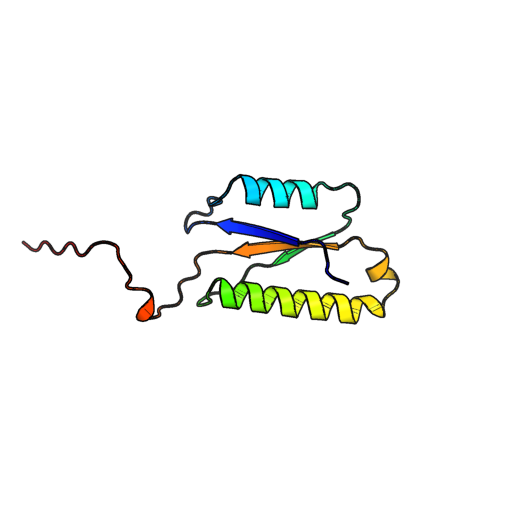tion/process/location labels with evidence codes. CATH codes position the fold in a four-level structural taxonomy. Organism is the NCBI-taxonomy species name.

— Where its atoms are —

The mmCIF block holds the 3D Cartesian coordinates of each backbone atom (N, Cα, C, O) in ångströms. mmCIF is the PDB's canonical archive format — a tagged-loop text representation of the atomic model.

Six rendered views show the 3D structure from the faces of a cube — i.e. along ±x, ±y, ±z. Rendering representation is drawn randomly per protein from cartoon (secondary-structure ribbons), sticks (backbone bonds), or molecular surface; coloring is either N→C rainbow (blue at the N-terminus through red at the C-terminus) or one color per chain.

— Local backbone conformation —

DSSP 8-state secondary structure assigns each residue one of H (α-helix), G (3₁₀-helix), I (π-helix), E (extended β-strand), B (isolated β-bridge), T (hydrogen-bonded turn), S (bend), or '-' (coil). The assignment is computed from backbone hydrogen-bond geometry via the Kabsch–Sander algorithm.

P-SEA three-state annotation labels each residue as helix, strand, or coil based purely on the geometry of the Cα trace. It serves as a fallback when the full backbone (and thus DSSP) is unavailable.

The φ/ψ torsion pair specifies the backbone conformation at each residue. φ rotates about the N–Cα bond, ψ about the Cα–C bond. Steric clashes forbid most of the (φ, ψ) plane — the allowed regions (α-helix basin, β-sheet basin, left-handed helix) are the Ramachandran-allowed regions.

— Global shape and packing —

The geometric summary reports three shape descriptors. Rg (radius of gyration) measures how spread out the Cα atoms are about their centre of mass; compact globular proteins have small Rg, elongated or unfolded ones large. Cα contacts (<8 Å, |i−j|>4) count long-range residue pairs in spatial proximity — high for tightly packed folds, near zero for rods or random coil. The bounding-box extents give the protein's footprint along x, y, z in Å.

Accessible surface area quantifies burial. A residue with SASA near zero is packed into the hydrophobic core; one with SASA >100 Å² sits on the surface. Computed here via the Shrake–Rupley numerical algorithm with a 1.4 Å probe.

Plot images: a contact map (which residues are close in 3D, as an N×N binary image), a Ramachandran scatter (backbone torsion angles, revealing secondary-structure composition at a glance), and — for AlphaFold structures — a PAE heatmap (pairwise prediction confidence).

— Structural neighborhood —

The Foldseek 3Di string encodes local tertiary geometry as a 20-letter alphabet — one character per residue — derived from the relative positions of nearby Cα atoms. Unlike the amino-acid sequence, 3Di is a direct function of the 3D structure, so two proteins with the same fold have similar 3Di strings even at low sequence identity.

Nearest PDB neighbors are the top structural matches found by Foldseek when searching this structure against the entire Protein Data Bank. Each hit reports a TM-score (0 to 1; >0.5 almost always implies the same fold) and an E-value. These are *structural* homologs — they may share no detectable sequence similarity.

— Confidence and disorder —

For AlphaFold models, the B-factor field carries pLDDT — the model's own estimate of local accuracy on a 0–100 scale. Regions with pLDDT<50 should be treated as essentially unmodeled; they often correspond to intrinsically disordered segments.

B-factor (Debye–Waller factor) reflects atomic displacement in the crystal lattice. It is an experimental observable (units Å²), not a prediction; low values mean the atom is pinned down, high values mean it moves or is heterogeneous across the crystal.

Predicted aligned error is AlphaFold's pairwise confidence. Unlike pLDDT (per-residue), PAE is per-residue-pair and captures whether two parts of the structure are correctly placed relative to each other. Units are ångströms of expected positional error.